Protein AF-A0A1Q4WZB2-F1 (afdb_monomer_lite)

Sequence (80 aa):
MGFADARAAADRAETIQRHQAARTVLDNSVDANDCAELLSMLGLAAPQEDDAPVRTGDERARDQRADDHAYQDTSYPARE

Secondary structure (DSSP, 8-state):
--HHHHHHHHHHHHHHHHHHHHHHHHHH-SSHHHHHHHHHHTTPPP--GGGS----THHHHHHHHHHHHHHHSSS-----

Structure (mmCIF, N/CA/C/O backbone):
data_AF-A0A1Q4WZB2-F1
#
_entry.id   AF-A0A1Q4WZB2-F1
#
loop_
_atom_site.group_PDB
_atom_site.id
_atom_site.type_symbol
_atom_site.label_atom_id
_atom_site.label_alt_id
_atom_site.label_comp_id
_atom_site.label_asym_id
_atom_site.label_entity_id
_atom_site.label_seq_id
_atom_site.pdbx_PDB_ins_code
_atom_site.Cartn_x
_atom_site.Cartn_y
_atom_site.Cartn_z
_atom_site.occupancy
_atom_site.B_iso_or_equiv
_atom_site.auth_seq_id
_atom_site.auth_comp_id
_atom_site.auth_asym_id
_atom_site.auth_atom_id
_atom_site.pdbx_PDB_model_num
ATOM 1 N N . MET A 1 1 ? 15.136 -1.462 -24.932 1.00 55.72 1 MET A N 1
ATOM 2 C CA . MET A 1 1 ? 13.979 -1.396 -24.016 1.00 55.72 1 MET A CA 1
ATOM 3 C C . MET A 1 1 ? 12.898 -0.547 -24.658 1.00 55.72 1 MET A C 1
ATOM 5 O O . MET A 1 1 ? 13.193 0.569 -25.064 1.00 55.72 1 MET A O 1
ATOM 9 N N . GLY A 1 2 ? 11.695 -1.094 -24.833 1.00 79.19 2 GLY A N 1
ATOM 10 C CA . GLY A 1 2 ? 10.561 -0.368 -25.414 1.00 79.19 2 GLY A CA 1
ATOM 11 C C . GLY A 1 2 ? 9.707 0.298 -24.336 1.00 79.19 2 GLY A C 1
ATOM 12 O O . GLY A 1 2 ? 9.669 -0.173 -23.204 1.00 79.19 2 GLY A O 1
ATOM 13 N N . PHE A 1 3 ? 8.983 1.362 -24.692 1.00 77.31 3 PHE A N 1
ATOM 14 C CA . PHE A 1 3 ? 8.072 2.079 -23.785 1.00 77.31 3 PHE A CA 1
ATOM 15 C C . PHE A 1 3 ? 7.063 1.165 -23.073 1.00 77.31 3 PHE A C 1
ATOM 17 O O . PHE A 1 3 ? 6.692 1.438 -21.937 1.00 77.31 3 PHE A O 1
ATOM 24 N N . ALA A 1 4 ? 6.646 0.070 -23.715 1.00 79.00 4 ALA A N 1
ATOM 25 C CA . ALA A 1 4 ? 5.751 -0.920 -23.120 1.00 79.00 4 ALA A CA 1
ATOM 26 C C . ALA A 1 4 ? 6.374 -1.637 -21.907 1.00 79.00 4 ALA A C 1
ATOM 28 O O . ALA A 1 4 ? 5.705 -1.820 -20.896 1.00 79.00 4 ALA A O 1
ATOM 29 N N . ASP A 1 5 ? 7.661 -1.979 -21.984 1.00 74.88 5 ASP A N 1
ATOM 30 C CA . ASP A 1 5 ? 8.406 -2.629 -20.899 1.00 74.88 5 ASP A CA 1
ATOM 31 C C . ASP A 1 5 ? 8.647 -1.653 -19.737 1.00 74.88 5 ASP A C 1
ATOM 33 O O . ASP A 1 5 ? 8.392 -1.974 -18.579 1.00 74.88 5 ASP A O 1
ATOM 37 N N . ALA A 1 6 ? 9.003 -0.403 -20.056 1.00 77.88 6 ALA A N 1
ATOM 38 C CA . ALA A 1 6 ? 9.138 0.662 -19.064 1.00 77.88 6 ALA A CA 1
ATOM 39 C C . ALA A 1 6 ? 7.806 0.978 -18.359 1.00 77.88 6 ALA A C 1
ATOM 41 O O . ALA A 1 6 ? 7.789 1.214 -17.154 1.00 77.88 6 ALA A O 1
ATOM 42 N N . ARG A 1 7 ? 6.683 0.946 -19.089 1.00 75.62 7 ARG A N 1
ATOM 43 C CA . ARG A 1 7 ? 5.346 1.146 -18.520 1.00 75.62 7 ARG A CA 1
ATOM 44 C C . ARG A 1 7 ? 4.938 -0.013 -17.617 1.00 75.62 7 ARG A C 1
ATOM 46 O O . ARG A 1 7 ? 4.436 0.239 -16.532 1.00 75.62 7 ARG A O 1
ATOM 53 N N . ALA A 1 8 ? 5.206 -1.255 -18.020 1.00 81.38 8 ALA A N 1
ATOM 54 C CA . ALA A 1 8 ? 4.962 -2.422 -17.175 1.00 81.38 8 ALA A CA 1
ATOM 55 C C . ALA A 1 8 ? 5.826 -2.400 -15.900 1.00 81.38 8 ALA A C 1
ATOM 57 O O . ALA A 1 8 ? 5.350 -2.746 -14.822 1.00 81.38 8 ALA A O 1
ATOM 58 N N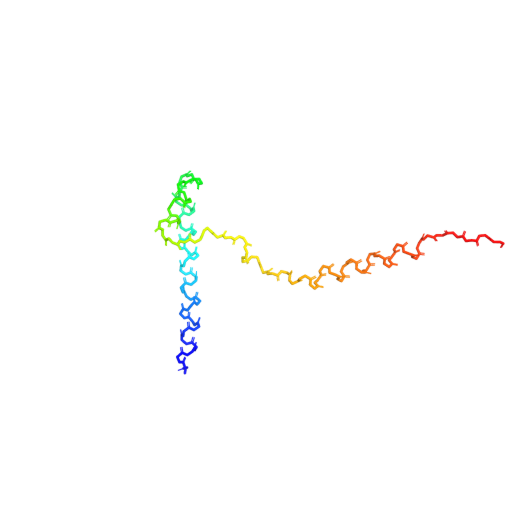 . ALA A 1 9 ? 7.083 -1.961 -15.999 1.00 79.62 9 ALA A N 1
ATOM 59 C CA . ALA A 1 9 ? 7.961 -1.798 -14.843 1.00 79.62 9 ALA A CA 1
ATOM 60 C C . ALA A 1 9 ? 7.481 -0.680 -13.902 1.00 79.62 9 ALA A C 1
ATOM 62 O O . ALA A 1 9 ? 7.488 -0.862 -12.686 1.00 79.62 9 ALA A O 1
ATOM 63 N N . ALA A 1 10 ? 7.031 0.449 -14.457 1.00 79.69 10 ALA A N 1
ATOM 64 C CA . ALA A 1 10 ? 6.470 1.556 -13.688 1.00 79.69 10 ALA A CA 1
ATOM 65 C C . ALA A 1 10 ? 5.184 1.149 -12.954 1.00 79.69 10 ALA A C 1
ATOM 67 O O . ALA A 1 10 ? 5.040 1.456 -11.777 1.00 79.69 10 ALA A O 1
ATOM 68 N N . ASP A 1 11 ? 4.301 0.396 -13.609 1.00 81.50 11 ASP A N 1
ATOM 69 C CA . ASP A 1 11 ? 3.050 -0.094 -13.021 1.00 81.50 11 ASP A CA 1
ATOM 70 C C . ASP A 1 11 ? 3.306 -1.042 -11.832 1.00 81.50 11 ASP A C 1
ATOM 72 O O . ASP A 1 11 ? 2.724 -0.901 -10.751 1.00 81.50 11 ASP A O 1
ATOM 76 N N . ARG A 1 12 ? 4.296 -1.940 -11.967 1.00 77.19 12 ARG A N 1
ATOM 77 C CA . ARG A 1 12 ? 4.741 -2.782 -10.846 1.00 77.19 12 ARG A CA 1
ATOM 78 C C . ARG A 1 12 ? 5.363 -1.970 -9.715 1.00 77.19 12 ARG A C 1
ATOM 80 O O . ARG A 1 12 ? 5.107 -2.266 -8.551 1.00 77.19 12 ARG A O 1
ATOM 87 N N . ALA A 1 13 ? 6.182 -0.971 -10.035 1.00 82.50 13 ALA A N 1
ATOM 88 C CA . ALA A 1 13 ? 6.808 -0.117 -9.029 1.00 82.50 13 ALA A CA 1
ATOM 89 C C . ALA A 1 13 ? 5.763 0.702 -8.255 1.00 82.50 13 ALA A C 1
ATOM 91 O O . ALA A 1 13 ? 5.832 0.772 -7.029 1.00 82.50 13 ALA A O 1
ATOM 92 N N . GLU A 1 14 ? 4.766 1.248 -8.952 1.00 83.12 14 GLU A N 1
ATOM 93 C CA . GLU A 1 14 ? 3.631 1.959 -8.359 1.00 83.12 14 GLU A CA 1
ATOM 94 C C . GLU A 1 14 ? 2.836 1.044 -7.420 1.00 83.12 14 GLU A C 1
ATOM 96 O O . GLU A 1 14 ? 2.526 1.423 -6.289 1.00 83.12 14 GLU A O 1
ATOM 101 N N . THR A 1 15 ? 2.577 -0.194 -7.843 1.00 84.38 15 THR A N 1
ATOM 102 C CA . THR A 1 15 ? 1.897 -1.201 -7.018 1.00 84.38 15 THR A CA 1
ATOM 103 C C . THR A 1 15 ? 2.689 -1.509 -5.744 1.00 84.38 15 THR A C 1
ATOM 105 O O . THR A 1 15 ? 2.145 -1.440 -4.642 1.00 84.38 15 THR A O 1
ATOM 108 N N . ILE A 1 16 ? 3.999 -1.756 -5.855 1.00 86.19 16 ILE A N 1
ATOM 109 C CA . ILE A 1 16 ? 4.879 -2.006 -4.699 1.00 86.19 16 ILE A CA 1
ATOM 110 C C . ILE A 1 16 ? 4.878 -0.814 -3.733 1.00 86.19 16 ILE A C 1
ATOM 112 O O . ILE A 1 16 ? 4.785 -1.006 -2.520 1.00 86.19 16 ILE A O 1
ATOM 116 N N . GLN A 1 17 ? 4.948 0.413 -4.252 1.00 86.81 17 GLN A N 1
ATOM 117 C CA . GLN A 1 17 ? 4.912 1.626 -3.433 1.00 86.81 17 GLN A CA 1
ATOM 118 C C . GLN A 1 17 ? 3.583 1.778 -2.689 1.00 86.81 17 GLN A C 1
ATOM 120 O O . GLN A 1 17 ? 3.591 2.085 -1.496 1.00 86.81 17 GLN A O 1
ATOM 125 N N . ARG A 1 18 ? 2.451 1.503 -3.348 1.00 85.88 18 ARG A N 1
ATOM 126 C CA . ARG A 1 18 ? 1.129 1.507 -2.702 1.00 85.88 18 ARG A CA 1
ATOM 127 C C . ARG A 1 18 ? 1.042 0.481 -1.572 1.00 85.88 18 ARG A C 1
ATOM 129 O O . ARG A 1 18 ? 0.585 0.825 -0.484 1.00 85.88 18 ARG A O 1
ATOM 136 N N . HIS A 1 19 ? 1.542 -0.738 -1.781 1.00 85.62 19 HIS A N 1
ATOM 137 C CA . HIS A 1 19 ? 1.572 -1.766 -0.733 1.00 85.62 19 HIS A CA 1
ATOM 138 C C . HIS A 1 19 ? 2.451 -1.375 0.457 1.00 85.62 19 HIS A C 1
ATOM 140 O O . HIS A 1 19 ? 2.062 -1.585 1.606 1.00 85.62 19 HIS A O 1
ATOM 146 N N . GLN A 1 20 ? 3.626 -0.794 0.206 1.00 86.75 20 GLN A N 1
ATOM 147 C CA . GLN A 1 20 ? 4.502 -0.324 1.279 1.00 86.75 20 GLN A CA 1
ATOM 148 C C . GLN A 1 20 ? 3.854 0.807 2.078 1.00 86.75 20 GLN A C 1
ATOM 150 O O . GLN A 1 20 ? 3.887 0.775 3.304 1.00 86.75 20 GLN A O 1
ATOM 155 N N . ALA A 1 21 ? 3.216 1.765 1.402 1.00 86.62 21 ALA A N 1
ATOM 156 C CA . ALA A 1 21 ? 2.500 2.847 2.064 1.00 86.62 21 ALA A CA 1
ATOM 157 C C . ALA A 1 21 ? 1.354 2.313 2.937 1.00 86.62 21 ALA A C 1
ATOM 159 O O . ALA A 1 21 ? 1.254 2.691 4.102 1.00 86.62 21 ALA A O 1
ATOM 160 N N . ALA A 1 22 ? 0.557 1.368 2.426 1.00 87.12 22 ALA A N 1
ATOM 161 C CA . ALA A 1 22 ? -0.532 0.765 3.190 1.00 87.12 22 ALA A CA 1
ATOM 162 C C . ALA A 1 22 ? -0.022 0.010 4.428 1.00 87.12 22 ALA A C 1
ATOM 164 O O . ALA A 1 22 ? -0.602 0.107 5.507 1.00 87.12 22 ALA A O 1
ATOM 165 N N . ARG A 1 23 ? 1.107 -0.697 4.298 1.00 87.25 23 ARG A N 1
ATOM 166 C CA . ARG A 1 23 ? 1.739 -1.414 5.409 1.00 87.25 23 ARG A CA 1
ATOM 167 C C . ARG A 1 23 ? 2.290 -0.472 6.478 1.00 87.25 23 ARG A C 1
ATOM 169 O O . ARG A 1 23 ? 2.151 -0.765 7.657 1.00 87.25 23 ARG A O 1
ATOM 176 N N . THR A 1 24 ? 2.873 0.658 6.084 1.00 88.62 24 THR A N 1
ATOM 177 C CA . THR A 1 24 ? 3.338 1.685 7.029 1.00 88.62 24 THR A CA 1
ATOM 178 C C . THR A 1 24 ? 2.176 2.279 7.820 1.00 88.62 24 THR A C 1
ATOM 180 O O . THR A 1 24 ? 2.302 2.470 9.026 1.00 88.62 24 THR A O 1
ATOM 183 N N . VAL A 1 25 ? 1.043 2.539 7.161 1.00 87.00 25 VAL A N 1
ATOM 184 C CA . VAL A 1 25 ? -0.173 3.043 7.820 1.00 87.00 25 VAL A CA 1
ATOM 185 C C . VAL A 1 25 ? -0.699 2.018 8.821 1.00 87.00 25 VAL A C 1
ATOM 187 O O . VAL A 1 25 ? -0.942 2.376 9.965 1.00 87.00 25 VAL A O 1
ATOM 190 N N . LEU A 1 26 ? -0.771 0.743 8.426 1.00 86.50 26 LEU A N 1
ATOM 191 C CA . LEU A 1 26 ? -1.182 -0.356 9.302 1.00 86.50 26 LEU A CA 1
ATOM 192 C C . LEU A 1 26 ? -0.288 -0.486 10.549 1.00 86.50 26 LEU A C 1
ATOM 194 O O . LEU A 1 26 ? -0.788 -0.723 11.641 1.00 86.50 26 LEU A O 1
ATOM 198 N N . ASP A 1 27 ? 1.027 -0.335 10.383 1.00 88.38 27 ASP A N 1
ATOM 199 C CA . ASP A 1 27 ? 2.008 -0.481 11.468 1.00 88.38 27 ASP A CA 1
ATOM 200 C C . ASP A 1 27 ? 1.987 0.702 12.455 1.00 88.38 27 ASP A C 1
ATOM 202 O O . ASP A 1 27 ? 2.291 0.534 13.632 1.00 88.38 27 ASP A O 1
ATOM 206 N N . ASN A 1 28 ? 1.603 1.897 11.989 1.00 88.81 28 ASN A N 1
ATOM 207 C CA . ASN A 1 28 ? 1.623 3.128 12.790 1.00 88.81 28 ASN A CA 1
ATOM 208 C C . ASN A 1 28 ? 0.241 3.567 13.301 1.00 88.81 28 ASN A C 1
ATOM 210 O O . ASN A 1 28 ? 0.168 4.438 14.168 1.00 88.81 28 ASN A O 1
ATOM 214 N N . SER A 1 29 ? -0.848 3.001 12.778 1.00 85.75 29 SER A N 1
ATOM 215 C CA . SER A 1 29 ? -2.209 3.304 13.226 1.00 85.75 29 SER A CA 1
ATOM 216 C C . SER A 1 29 ? -2.489 2.717 14.608 1.00 85.75 29 SER A C 1
ATOM 218 O O . SER A 1 29 ? -2.110 1.582 14.898 1.00 85.75 29 SER A O 1
ATOM 220 N N . VAL A 1 30 ? -3.199 3.470 15.448 1.00 87.81 30 VAL A N 1
ATOM 221 C CA . VAL A 1 30 ? -3.518 3.052 16.826 1.00 87.81 30 VAL A CA 1
ATOM 222 C C . VAL A 1 30 ? -4.733 2.119 16.881 1.00 87.81 30 VAL A C 1
ATOM 224 O O . VAL A 1 30 ? -4.815 1.276 17.771 1.00 87.81 30 VAL A O 1
ATOM 227 N N . ASP A 1 31 ? -5.665 2.252 15.934 1.00 88.69 31 ASP A N 1
ATOM 228 C CA . ASP A 1 31 ? -6.886 1.447 15.854 1.00 88.69 31 ASP A CA 1
ATOM 229 C C . ASP A 1 31 ? -7.258 1.122 14.398 1.00 88.69 31 ASP A C 1
ATOM 231 O O . ASP A 1 31 ? -6.880 1.832 13.464 1.00 88.69 31 ASP A O 1
ATOM 235 N N . ALA A 1 32 ? -8.035 0.053 14.202 1.00 84.50 32 ALA A N 1
ATOM 236 C CA . ALA A 1 32 ? -8.490 -0.388 12.886 1.00 84.50 32 ALA A CA 1
ATOM 237 C C . ALA A 1 32 ? -9.352 0.663 12.159 1.00 84.50 32 ALA A C 1
ATOM 239 O O . ALA A 1 32 ? -9.289 0.754 10.933 1.00 84.50 32 ALA A O 1
ATOM 240 N N . ASN A 1 33 ? -10.123 1.475 12.892 1.00 88.50 33 ASN A N 1
ATOM 241 C CA . ASN A 1 33 ? -10.909 2.559 12.305 1.00 88.50 33 ASN A CA 1
ATOM 242 C C . ASN A 1 33 ? -10.019 3.712 11.812 1.00 88.50 33 ASN A C 1
ATOM 244 O O . ASN A 1 33 ? -10.228 4.227 10.717 1.00 88.50 33 ASN A O 1
ATOM 248 N N . ASP A 1 34 ? -9.005 4.081 12.597 1.00 88.56 34 ASP A N 1
ATOM 249 C CA . ASP A 1 34 ? -8.013 5.106 12.242 1.00 88.56 34 ASP A CA 1
ATOM 250 C C . ASP A 1 34 ? -7.184 4.676 11.020 1.00 88.56 34 ASP A C 1
ATOM 252 O O . ASP A 1 34 ? -7.003 5.434 10.069 1.00 88.56 34 ASP A O 1
ATOM 256 N N . CYS A 1 35 ? -6.786 3.403 10.978 1.00 87.81 35 CYS A N 1
ATOM 257 C CA . CYS A 1 35 ? -6.132 2.802 9.819 1.00 87.81 35 CYS A CA 1
ATOM 258 C C . CYS A 1 35 ? -6.990 2.899 8.549 1.00 87.81 35 CYS A C 1
ATOM 260 O O . CYS A 1 35 ? -6.505 3.329 7.501 1.00 87.81 35 CYS A O 1
ATOM 262 N N . ALA A 1 36 ? -8.270 2.523 8.636 1.00 86.94 36 ALA A N 1
ATOM 263 C CA . ALA A 1 36 ? -9.185 2.555 7.499 1.00 86.94 36 ALA A CA 1
ATOM 264 C C . ALA A 1 36 ? -9.394 3.982 6.962 1.00 86.94 36 ALA A C 1
ATOM 266 O O . ALA A 1 36 ? -9.367 4.182 5.746 1.00 86.94 36 ALA A O 1
ATOM 267 N N . GLU A 1 37 ? -9.536 4.972 7.847 1.00 90.12 37 GLU A N 1
ATOM 268 C CA . GLU A 1 37 ? -9.623 6.389 7.471 1.00 90.12 37 GLU A CA 1
ATOM 269 C C . GLU A 1 37 ? -8.350 6.855 6.751 1.00 90.12 37 GLU A C 1
ATOM 271 O O . GLU A 1 37 ? -8.424 7.412 5.652 1.00 90.12 37 GLU A O 1
ATOM 276 N N . LEU A 1 38 ? -7.172 6.563 7.311 1.00 89.56 38 LEU A N 1
ATOM 277 C CA . LEU A 1 38 ? -5.888 6.963 6.732 1.00 89.56 38 LEU A CA 1
ATOM 278 C C . LEU A 1 38 ? -5.631 6.312 5.366 1.00 89.56 38 LEU A C 1
ATOM 280 O O . LEU A 1 38 ? -5.187 6.983 4.432 1.00 89.56 38 LEU A O 1
ATOM 284 N N . LEU A 1 39 ? -5.949 5.025 5.211 1.00 88.81 39 LEU A N 1
ATOM 285 C CA . LEU A 1 39 ? -5.854 4.325 3.926 1.00 88.81 39 LEU A CA 1
ATOM 286 C C . LEU A 1 39 ? -6.797 4.938 2.886 1.00 88.81 39 LEU A C 1
ATOM 288 O O . LEU A 1 39 ? -6.387 5.189 1.749 1.00 88.81 39 LEU A O 1
ATOM 292 N N . SER A 1 40 ? -8.027 5.260 3.292 1.00 88.12 40 SER A N 1
ATOM 293 C CA . SER A 1 40 ? -9.020 5.880 2.417 1.00 88.12 40 SER A CA 1
ATOM 294 C C . SER A 1 40 ? -8.603 7.290 1.979 1.00 88.12 40 SER A C 1
ATOM 296 O O . SER A 1 40 ? -8.774 7.641 0.811 1.00 88.12 40 SER A O 1
ATOM 298 N N . MET A 1 41 ? -7.996 8.084 2.868 1.00 90.56 41 MET A N 1
ATOM 299 C CA . MET A 1 41 ? -7.453 9.410 2.535 1.00 90.56 41 MET A CA 1
ATOM 300 C C . MET A 1 41 ? -6.293 9.344 1.538 1.00 90.56 41 MET A C 1
ATOM 302 O O . MET A 1 41 ? -6.140 10.232 0.700 1.00 90.56 41 MET A O 1
ATOM 306 N N . LEU A 1 42 ? -5.480 8.291 1.610 1.00 87.31 42 LEU A N 1
ATOM 307 C CA . LEU A 1 42 ? -4.347 8.076 0.710 1.00 87.31 42 LEU A CA 1
ATOM 308 C C . LEU A 1 42 ? -4.753 7.415 -0.619 1.00 87.31 42 LEU A C 1
ATOM 310 O O . LEU A 1 42 ? -3.900 7.210 -1.484 1.00 87.31 42 LEU A O 1
ATOM 314 N N . GLY A 1 43 ? -6.036 7.071 -0.794 1.00 87.50 43 GLY A N 1
ATOM 315 C CA . GLY A 1 43 ? -6.514 6.309 -1.950 1.00 87.50 43 GLY A CA 1
ATOM 316 C C . GLY A 1 43 ? -5.885 4.915 -2.037 1.00 87.50 43 GLY A C 1
ATOM 317 O O . GLY A 1 43 ? -5.773 4.349 -3.126 1.00 87.50 43 GLY A O 1
ATOM 318 N N . LEU A 1 44 ? -5.427 4.380 -0.904 1.00 83.25 44 LEU A N 1
ATOM 319 C CA . LEU A 1 44 ? -4.840 3.056 -0.799 1.00 83.25 44 LEU A CA 1
ATOM 320 C C . LEU A 1 44 ? -5.950 2.081 -0.428 1.00 83.25 44 LEU A C 1
ATOM 322 O O . LEU A 1 44 ? -6.666 2.278 0.552 1.00 83.25 44 LEU A O 1
ATOM 326 N N . ALA A 1 45 ? -6.094 1.007 -1.199 1.00 73.00 45 ALA A N 1
ATOM 327 C CA . ALA A 1 45 ? -6.897 -0.109 -0.737 1.00 73.00 45 ALA A CA 1
ATOM 328 C C . ALA A 1 45 ? -6.209 -0.703 0.499 1.00 73.00 45 ALA A C 1
ATOM 330 O O . ALA A 1 45 ? -4.987 -0.894 0.495 1.00 73.00 45 ALA A O 1
ATOM 331 N N . ALA A 1 46 ? -6.986 -1.027 1.538 1.00 63.06 46 ALA A N 1
ATOM 332 C CA . ALA A 1 46 ? -6.510 -1.980 2.531 1.00 63.06 46 ALA A CA 1
ATOM 333 C C . ALA A 1 46 ? -5.987 -3.204 1.769 1.00 63.06 46 ALA A C 1
ATOM 335 O O . ALA A 1 46 ? -6.634 -3.582 0.785 1.00 6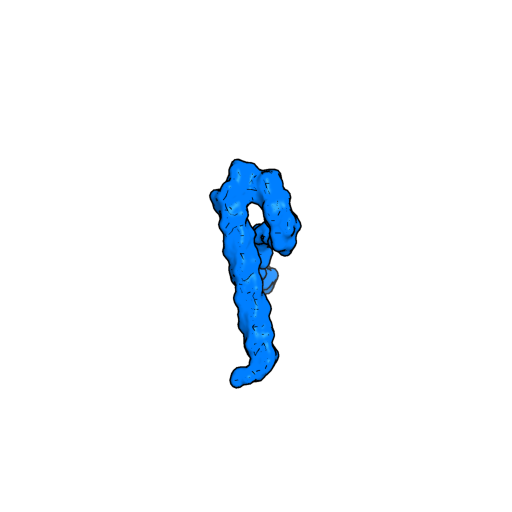3.06 46 ALA A O 1
ATOM 336 N N . PRO A 1 47 ? -4.821 -3.765 2.139 1.00 57.41 47 PRO A N 1
ATOM 337 C CA . PRO A 1 47 ? -4.299 -4.949 1.482 1.00 57.41 47 PRO A CA 1
ATOM 338 C C . PRO A 1 47 ? -5.359 -6.037 1.617 1.00 57.41 47 PRO A C 1
ATOM 340 O O . PRO A 1 47 ? -5.504 -6.660 2.664 1.00 57.41 47 PRO A O 1
ATOM 343 N N . GLN A 1 48 ? -6.163 -6.198 0.569 1.00 53.50 48 GLN A N 1
ATOM 344 C CA . GLN A 1 48 ? -7.042 -7.334 0.435 1.00 53.50 48 GLN A CA 1
ATOM 345 C C . GLN A 1 48 ? -6.086 -8.516 0.397 1.00 53.50 48 GLN A C 1
ATOM 347 O O . GLN A 1 48 ? -5.076 -8.478 -0.310 1.00 53.50 48 GLN A O 1
ATOM 352 N N . GLU A 1 49 ? -6.379 -9.555 1.163 1.00 51.41 49 GLU A N 1
ATOM 353 C CA . GLU A 1 49 ? -5.622 -10.810 1.196 1.00 51.41 49 GLU A CA 1
ATOM 354 C C . GLU A 1 49 ? -5.616 -11.545 -0.173 1.00 51.41 49 GLU A C 1
ATOM 356 O O . GLU A 1 49 ? -5.246 -12.710 -0.263 1.00 51.41 49 GLU A O 1
ATOM 361 N N . ASP A 1 50 ? -6.008 -10.859 -1.250 1.00 48.25 50 ASP A N 1
ATOM 362 C CA . ASP A 1 50 ? -6.148 -11.310 -2.633 1.00 48.25 50 ASP A CA 1
ATOM 363 C C . ASP A 1 50 ? -4.811 -11.411 -3.392 1.00 48.25 50 ASP A C 1
ATOM 365 O O . ASP A 1 50 ? -4.779 -11.934 -4.500 1.00 48.25 50 ASP A O 1
ATOM 369 N N . ASP A 1 51 ? -3.689 -10.985 -2.793 1.00 46.06 51 ASP A N 1
ATOM 370 C CA . ASP A 1 51 ? -2.345 -11.372 -3.270 1.00 46.06 51 ASP A CA 1
ATOM 371 C C . ASP A 1 51 ? -1.872 -12.699 -2.640 1.00 46.06 51 ASP A C 1
ATOM 373 O O . ASP A 1 51 ? -0.713 -13.100 -2.760 1.00 46.06 51 ASP A O 1
ATOM 377 N N . ALA A 1 52 ? -2.766 -13.445 -1.975 1.00 47.41 52 ALA A N 1
ATOM 378 C CA . ALA A 1 52 ? -2.578 -14.884 -1.901 1.00 47.41 52 ALA A CA 1
ATOM 379 C C . ALA A 1 52 ? -2.506 -15.378 -3.353 1.00 47.41 52 ALA A C 1
ATOM 381 O O . ALA A 1 52 ? -3.444 -15.120 -4.110 1.00 47.41 52 ALA A O 1
ATOM 382 N N . PRO A 1 53 ? -1.421 -16.060 -3.776 1.00 49.03 53 PRO A N 1
ATOM 383 C CA . PRO A 1 53 ? -1.329 -16.558 -5.136 1.00 49.03 53 PRO A CA 1
ATOM 384 C C . PRO A 1 53 ? -2.592 -17.362 -5.356 1.00 49.03 53 PRO A C 1
ATOM 386 O O . PRO A 1 53 ? -2.843 -18.297 -4.588 1.00 49.03 53 PRO A O 1
ATOM 389 N N . VAL A 1 54 ? -3.411 -16.942 -6.326 1.00 53.06 54 VAL A N 1
ATOM 390 C CA . VAL A 1 54 ? -4.629 -17.654 -6.677 1.00 53.06 54 VAL A CA 1
ATOM 391 C C . VAL A 1 54 ? -4.177 -19.097 -6.864 1.00 53.06 54 VAL A C 1
ATOM 393 O O . VAL A 1 54 ? -3.445 -19.433 -7.798 1.00 53.06 54 VAL A O 1
ATOM 396 N N . ARG A 1 55 ? -4.488 -19.959 -5.890 1.00 48.59 55 ARG A N 1
ATOM 397 C CA . ARG A 1 55 ? -4.381 -21.390 -6.095 1.00 48.59 55 ARG A CA 1
ATOM 398 C C . ARG A 1 55 ? -5.500 -21.634 -7.073 1.00 48.59 55 ARG A C 1
ATOM 400 O O . ARG A 1 55 ? -6.659 -21.744 -6.680 1.00 48.59 55 ARG A O 1
ATOM 407 N N . THR A 1 56 ? -5.143 -21.552 -8.350 1.00 49.28 56 THR A N 1
ATOM 408 C CA . THR A 1 56 ? -5.948 -21.952 -9.488 1.00 49.28 56 THR A CA 1
ATOM 409 C C . THR A 1 56 ? -6.758 -23.155 -9.040 1.00 49.28 56 THR A C 1
ATOM 411 O O . THR A 1 56 ? -6.200 -24.159 -8.594 1.00 49.28 56 THR A O 1
ATOM 414 N N . GLY A 1 57 ? -8.086 -23.035 -9.096 1.00 52.84 57 GLY A N 1
ATOM 415 C CA . GLY A 1 57 ? -9.018 -24.072 -8.642 1.00 52.84 57 GLY A CA 1
ATOM 416 C C . GLY A 1 57 ? -8.811 -25.446 -9.301 1.00 52.84 57 GLY A C 1
ATOM 417 O O . GLY A 1 57 ? -9.465 -26.405 -8.906 1.00 52.84 57 GLY A O 1
ATOM 418 N N . ASP A 1 58 ? -7.879 -25.555 -10.251 1.00 51.75 58 ASP A N 1
ATOM 419 C CA . ASP A 1 58 ? -7.427 -26.782 -10.903 1.00 51.75 58 ASP A CA 1
ATOM 420 C C . ASP A 1 58 ? -6.799 -27.802 -9.933 1.00 51.75 58 ASP A C 1
ATOM 422 O O . ASP A 1 58 ? -6.930 -29.006 -10.144 1.00 51.75 58 ASP A O 1
ATOM 426 N N . GLU A 1 59 ? -6.164 -27.365 -8.835 1.00 49.75 59 GLU A N 1
ATOM 427 C CA . GLU A 1 59 ? -5.480 -28.294 -7.915 1.00 49.75 59 GLU A CA 1
ATOM 428 C C . GLU A 1 59 ? -6.443 -28.960 -6.914 1.00 49.75 59 GLU A C 1
ATOM 430 O O . GLU A 1 59 ? -6.303 -30.144 -6.610 1.00 49.75 59 GLU A O 1
ATOM 435 N N . ARG A 1 60 ? -7.506 -28.259 -6.482 1.00 51.38 60 ARG A N 1
ATOM 436 C CA . ARG A 1 60 ? -8.535 -28.835 -5.588 1.00 51.38 60 ARG A CA 1
ATOM 437 C C . ARG A 1 60 ? -9.376 -29.926 -6.259 1.00 51.38 60 ARG A C 1
ATOM 439 O O . ARG A 1 60 ? -9.875 -30.811 -5.569 1.00 51.38 60 ARG A O 1
ATOM 446 N N . ALA A 1 61 ? -9.527 -29.881 -7.583 1.00 56.09 61 ALA A N 1
ATOM 447 C CA . ALA A 1 61 ? -10.293 -30.881 -8.326 1.00 56.09 61 ALA A CA 1
ATOM 448 C C . ALA A 1 61 ? -9.564 -32.234 -8.432 1.00 56.09 61 ALA A C 1
ATOM 450 O O . ALA A 1 61 ? -10.215 -33.273 -8.533 1.00 56.09 61 ALA A O 1
ATOM 451 N N . ARG A 1 62 ? -8.223 -32.240 -8.400 1.00 56.53 62 ARG A N 1
ATOM 452 C CA . ARG A 1 62 ? -7.428 -33.477 -8.490 1.00 56.53 62 ARG A CA 1
ATOM 453 C C . ARG A 1 62 ? -7.429 -34.261 -7.182 1.00 56.53 62 ARG A C 1
ATOM 455 O O . ARG A 1 62 ? -7.524 -35.482 -7.229 1.00 56.53 62 ARG A O 1
ATOM 462 N N . ASP A 1 63 ? -7.404 -33.562 -6.049 1.00 56.16 63 ASP A N 1
ATOM 463 C CA . ASP A 1 63 ? -7.442 -34.180 -4.718 1.00 56.16 63 ASP A CA 1
ATOM 464 C C . ASP A 1 63 ? -8.811 -34.833 -4.442 1.00 56.16 63 ASP A C 1
ATOM 466 O O . ASP A 1 63 ? -8.886 -35.993 -4.047 1.00 56.16 63 ASP A O 1
ATOM 470 N N . GLN A 1 64 ? -9.911 -34.149 -4.790 1.00 54.41 64 GLN A N 1
ATOM 471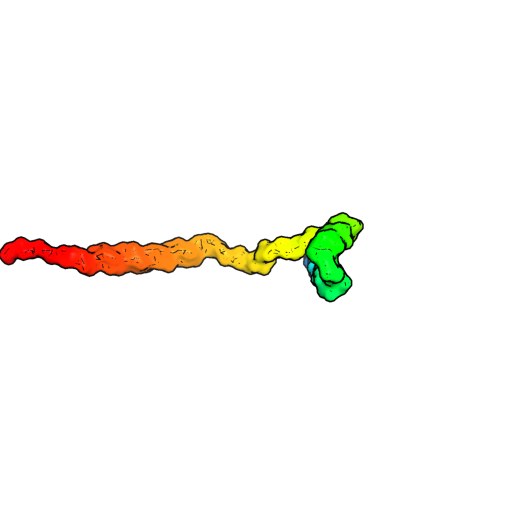 C CA . GLN A 1 64 ? -11.270 -34.698 -4.633 1.00 54.41 64 GLN A CA 1
ATOM 472 C C . GLN A 1 64 ? -11.531 -35.934 -5.504 1.00 54.41 64 GLN A C 1
ATOM 474 O O . GLN A 1 64 ? -12.267 -36.830 -5.099 1.00 54.41 64 GLN A O 1
ATOM 479 N N . ARG A 1 65 ? -10.926 -36.017 -6.697 1.00 52.16 65 ARG A N 1
ATOM 480 C CA . ARG A 1 65 ? -11.114 -37.166 -7.596 1.00 52.16 65 ARG A CA 1
ATOM 481 C C . ARG A 1 65 ? -10.377 -38.421 -7.119 1.00 52.16 65 ARG A C 1
ATOM 483 O O . ARG A 1 65 ? -10.764 -39.519 -7.505 1.00 52.16 65 ARG A O 1
ATOM 490 N N . ALA A 1 66 ? -9.323 -38.270 -6.317 1.00 55.94 66 ALA A N 1
ATOM 491 C CA . ALA A 1 66 ? -8.597 -39.399 -5.743 1.00 55.94 66 ALA A CA 1
ATOM 492 C C . ALA A 1 66 ? -9.361 -40.037 -4.567 1.00 55.94 66 ALA A C 1
ATOM 494 O O . ALA A 1 66 ? -9.333 -41.257 -4.421 1.00 55.94 66 ALA A O 1
ATOM 495 N N . ASP A 1 67 ? -10.079 -39.231 -3.781 1.00 55.81 67 ASP A N 1
ATOM 496 C CA . ASP A 1 67 ? -10.818 -39.698 -2.601 1.00 55.81 67 ASP A CA 1
ATOM 497 C C . ASP A 1 67 ? -12.112 -40.452 -2.976 1.00 55.81 67 ASP A C 1
ATOM 499 O O . ASP A 1 67 ? -12.374 -41.541 -2.462 1.00 55.81 67 ASP A O 1
ATOM 503 N N . ASP A 1 68 ? -12.864 -39.957 -3.971 1.00 54.75 68 ASP A N 1
ATOM 504 C CA . ASP A 1 68 ? -14.127 -40.585 -4.410 1.00 54.75 68 ASP A CA 1
AT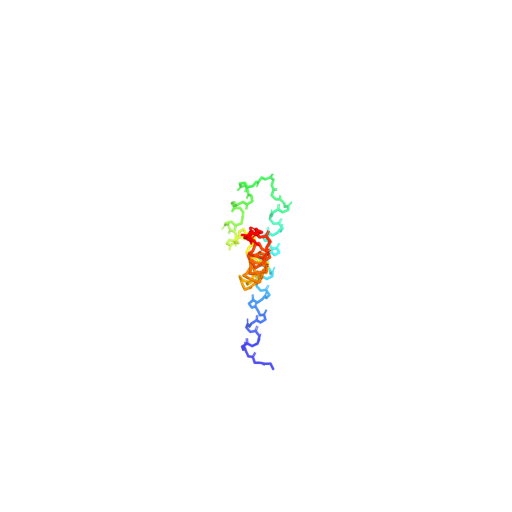OM 505 C C . ASP A 1 68 ? -13.916 -41.990 -5.016 1.00 54.75 68 ASP A C 1
ATOM 507 O O . ASP A 1 68 ? -14.737 -42.892 -4.843 1.00 54.75 68 ASP A O 1
ATOM 511 N N . HIS A 1 69 ? -12.765 -42.226 -5.658 1.00 55.94 69 HIS A N 1
ATOM 512 C CA . HIS A 1 69 ? -12.418 -43.540 -6.208 1.00 55.94 69 HIS A CA 1
ATOM 513 C C . HIS A 1 69 ? -11.963 -44.555 -5.148 1.00 55.94 69 HIS A C 1
ATOM 515 O O . HIS A 1 69 ? -12.148 -45.754 -5.353 1.00 55.94 69 HIS A O 1
ATOM 521 N N . ALA A 1 70 ? -11.403 -44.114 -4.016 1.00 55.41 70 ALA A N 1
ATOM 522 C CA . ALA A 1 70 ? -10.981 -45.015 -2.940 1.00 55.41 70 ALA A CA 1
ATOM 523 C C . ALA A 1 70 ? -12.172 -45.542 -2.115 1.00 55.41 70 ALA A C 1
ATOM 525 O O . ALA A 1 70 ? -12.121 -46.651 -1.575 1.00 55.41 70 ALA A O 1
ATOM 526 N N . TYR A 1 71 ? -13.269 -44.778 -2.051 1.00 53.41 71 TYR A N 1
ATOM 527 C CA . TYR A 1 71 ? -14.468 -45.165 -1.303 1.00 53.41 71 TYR A CA 1
ATOM 528 C C . TYR A 1 71 ? -15.349 -46.183 -2.050 1.00 53.41 71 TYR A C 1
ATOM 530 O O . TYR A 1 71 ? -16.063 -46.965 -1.421 1.00 53.41 71 TYR A O 1
ATOM 538 N N . GLN A 1 72 ? -15.281 -46.226 -3.387 1.00 53.16 72 GLN A N 1
ATOM 539 C CA . GLN A 1 72 ? -16.076 -47.171 -4.187 1.00 53.16 72 GLN A CA 1
ATOM 540 C C . GLN A 1 72 ? -15.488 -48.593 -4.228 1.00 53.16 72 GLN A C 1
ATOM 542 O O . GLN A 1 72 ? -16.241 -49.543 -4.428 1.00 53.16 72 GLN A O 1
ATOM 547 N N . ASP A 1 73 ? -14.182 -48.768 -3.991 1.00 53.78 73 ASP A N 1
ATOM 548 C CA . ASP A 1 73 ? -13.522 -50.089 -4.029 1.00 53.78 73 ASP A CA 1
ATOM 549 C C . ASP A 1 73 ? -13.711 -50.903 -2.731 1.00 53.78 73 ASP A C 1
ATOM 551 O O . ASP A 1 73 ? -13.571 -52.123 -2.719 1.00 53.78 73 ASP A O 1
ATOM 555 N N . THR A 1 74 ? -14.087 -50.253 -1.622 1.00 59.19 74 THR A N 1
ATOM 556 C CA . THR A 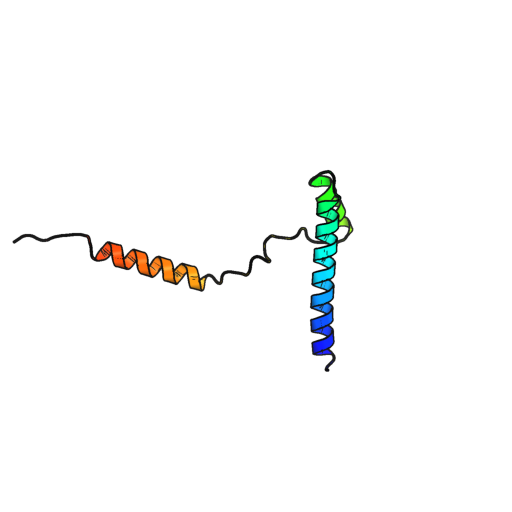1 74 ? -14.105 -50.878 -0.283 1.00 59.19 74 THR A CA 1
ATOM 557 C C . THR A 1 74 ? -15.496 -51.138 0.308 1.00 59.19 74 THR A C 1
ATOM 559 O O . THR A 1 74 ? -15.594 -51.618 1.439 1.00 59.19 74 THR A O 1
ATOM 562 N N . SER A 1 75 ? -16.588 -50.937 -0.441 1.00 55.56 75 SER A N 1
ATOM 563 C CA . SER A 1 75 ? -17.918 -51.432 -0.032 1.00 55.56 75 SER A CA 1
ATOM 564 C C . SER A 1 75 ? -18.149 -52.887 -0.484 1.00 55.56 75 SER A C 1
ATOM 566 O O . SER A 1 75 ? -18.690 -53.157 -1.551 1.00 55.56 75 SER A O 1
ATOM 568 N N . TYR A 1 76 ? -17.705 -53.818 0.368 1.00 60.03 76 TYR A N 1
ATOM 569 C CA . TYR A 1 76 ? -17.909 -55.286 0.389 1.00 60.03 76 TYR A CA 1
ATOM 570 C C . TYR A 1 76 ? -19.400 -55.758 0.281 1.00 60.03 76 TYR A C 1
ATOM 572 O O . TYR A 1 76 ? -20.306 -54.935 0.374 1.00 60.03 76 TYR A O 1
ATOM 580 N N . PRO A 1 77 ? -19.730 -57.075 0.382 1.00 59.16 77 PRO A N 1
ATOM 581 C CA . PRO A 1 77 ? -19.484 -58.206 -0.528 1.00 59.16 77 PRO A CA 1
ATOM 582 C C . PRO A 1 77 ? -20.803 -58.968 -0.864 1.00 59.16 77 PRO A C 1
ATOM 584 O O . PRO A 1 77 ? -21.654 -59.169 0.005 1.00 59.16 77 PRO A O 1
ATOM 587 N N . ALA A 1 78 ? -20.985 -59.498 -2.077 1.00 45.53 78 ALA A N 1
ATOM 588 C CA . ALA A 1 78 ? -22.111 -60.404 -2.351 1.00 45.53 78 ALA A CA 1
ATOM 589 C C . ALA A 1 78 ? -21.683 -61.869 -2.156 1.00 45.53 78 ALA A C 1
ATOM 591 O O . ALA A 1 78 ? -20.931 -62.424 -2.952 1.00 45.53 78 ALA A O 1
ATOM 592 N N . ARG A 1 79 ? -22.150 -62.457 -1.048 1.00 50.38 79 ARG A N 1
ATOM 593 C CA . ARG A 1 79 ? -22.263 -63.907 -0.811 1.00 50.38 79 ARG A CA 1
ATOM 594 C C . ARG A 1 79 ? -22.973 -64.589 -1.983 1.00 50.38 79 ARG A C 1
ATOM 596 O O . ARG A 1 79 ? -24.045 -64.112 -2.331 1.00 50.38 79 ARG A O 1
ATOM 603 N N . GLU A 1 80 ? -22.471 -65.748 -2.408 1.00 49.34 80 GLU A N 1
ATOM 604 C CA . GLU A 1 80 ? -23.245 -66.972 -2.700 1.00 49.34 80 GLU A CA 1
ATOM 605 C C . GLU A 1 80 ? -22.350 -68.210 -2.545 1.00 49.34 80 GLU A C 1
ATOM 607 O O . GLU A 1 80 ? -21.179 -68.153 -2.985 1.00 49.34 80 GLU A O 1
#

Foldseek 3Di:
DDPVVVVVVVVVVVVVVLVVVLVVLVVPDPDPVSSVVVCVVVVRDNPDPVVPPPPPCVVVVVVVVVVVVVVVVPPDDDDD

Radius of gyration: 24.47 Å; chains: 1; bounding box: 37×76×42 Å

pLDDT: mean 70.54, std 16.11, range [45.53, 90.56]

=== Feature glossary ===
Key to the feature types in this record:

Secondary structure (8-state, DSSP). Secondary structure is the local, repeating backbone conformation. DSSP classifies it into eight states by reading the hydrogen-bond network: three helix types (H, G, I), two β types (E, B), two non-regular types (T, S), and unstructured coil (-).

Backbone torsions (φ/ψ). Backbone dihedral angles. Every residue except chain termini has a φ (preceding-C → N → Cα → C) and a ψ (N → Cα → C → next-N). They are reported in degrees following the IUPAC sign convention. Secondary structure is essentially a statement about which (φ, ψ) basin each residue occupies.

Predicted aligned error. Predicted Aligned Error (PAE) is an AlphaFold confidence matrix: entry (i, j) is the expected error in the position of residue j, in ångströms, when the prediction is superimposed on the true structure at residue i. Low PAE within a block of residues means that block is internally rigid and well-predicted; high PAE between two blocks means their relative placement is uncertain even if each block individually is confident.

B-factor. B-factor (Debye–Waller factor) reflects atomic displacement in the crystal lattice. It is an experimental observable (units Å²), not a prediction; low values mean the atom is pinned down, high values mean it moves or is heterogeneous across the crystal.

Secondary structure (3-state, P-SEA). Three-state secondary structure (P-SEA) collapses the eight DSSP classes into helix (a), strand (b), and coil (c). P-SEA assigns these from Cα geometry alone — distances and angles — without requiring backbone oxygens, so it works on any Cα trace.

Sequence. Primary structure: the covalent order of the twenty standard amino acids along the backbone. Two proteins with the same sequence will (almost always) fold to the same structure; two with 30% identity often share a fold but not the details.

pLDDT. pLDDT is the predicted lDDT-Cα score: AlphaFold's confidence that the local environment of each residue (all inter-atomic distances within 15 Å) is correctly placed. It is a per-residue number between 0 and 100, with higher meaning more reliable.

InterPro / GO / CATH / organism. Functional annotations link the protein to curated databases. InterPro entries identify conserved domains and families by matching the sequence against member-database signatures (Pfam, PROSITE, CDD, …). Gene Ontology (GO) terms describe molecular function, biological process, and cellular component in a controlled vocabulary. CATH places the structure in a hierarchical fold classification (Class/Architecture/Topology/Homologous-superfamily). The organism is the source species.

Contact-map, Ramachandran, and PAE plots. Three diagnostic plots accompany the record. The Cα contact map visualizes the tertiary structure as a 2D adjacency matrix (8 Å cutoff, sequence-local contacts suppressed). The Ramachandran plot shows the distribution of backbone (φ, ψ) torsions, with points in the α and β basins reflecting secondary structure content. The PAE plot shows AlphaFold's inter-residue confidence as a color matrix.

mmCIF coordinates. The mmCIF table is the protein's shape written out atom by atom. For each backbone N, Cα, C, and carbonyl O, it records an (x, y, z) coordinate triple in Å plus the residue type, chain letter, and residue number.

Radius of gyration, Cα contacts, bounding box. Three whole-structure scalars: the radius of gyration (RMS distance of Cα from centroid, in Å), the count of Cα–Cα contacts (pairs closer than 8 Å and separated by more than four residues in sequence — i.e. tertiary, not local, contacts), and the bounding-box dimensions. Together they distinguish compact globular folds from extended fibres or disordered chains.

Foldseek 3Di. The Foldseek 3Di string encodes local tertiary geometry as a 20-letter alphabet — one character per residue — derived from the relative positions of nearby Cα atoms. Unlike the amino-acid sequence, 3Di is a direct function of the 3D structure, so two proteins with the same fold have similar 3Di strings even at low sequence identity.

Rendered structure images. Six rendered views show the 3D structure from the faces of a cube — i.e. along ±x, ±y, ±z. Rendering representation is drawn randomly per protein from cartoon (secondary-structure ribbons), sticks (backbone bonds), or molecular surface; coloring is either N→C rainbow (blue at the N-terminus through red at the C-terminus) or one color per chain.

Nearest PDB structures. The Foldseek neighbor list gives the closest experimentally determined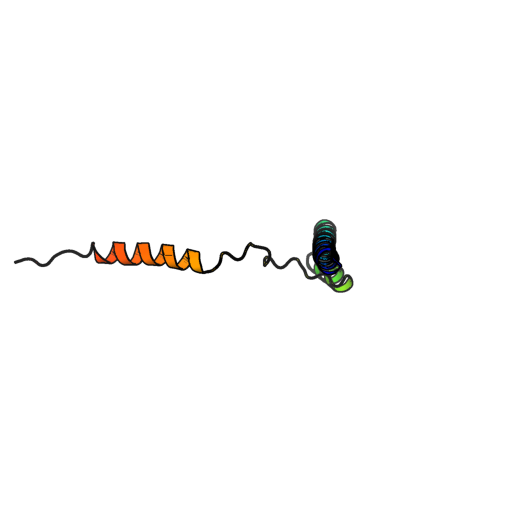 structures in the PDB, ranked by structural alignment. TM-score near 1 means near-identical fold; near 0.3 means only rough topology match. This is how one finds what a novel AlphaFold prediction most resembles in the solved-structure universe.

Solvent-accessible surface area. SASA measures how much of the protein is reachable by solvent. It is computed by rolling a water-sized probe over the atomic surface and summing the exposed area (Å²). Per-residue SASA distinguishes core (buried, low SASA) from surface (exposed, high SASA) residues; total SASA is a whole-molecule size measure.